Protein AF-A0AAW8D9P6-F1 (afdb_monomer_lite)

Secondary structure (DSSP, 8-state):
-PPP--SS--HHHHHHHTTT-----SEEEEEE-GGGS---PPPPTTEEEEEEE-SS-EEEEEEETTEEEEEEEEEE-SSEEEEPPPEESSSPPPPHHHHHHHHHHHHHHHHHTT-SEEEEEEEHHHHHHHHHTT-EEEEEEP-

Foldseek 3Di:
DDDQDDPDPAQVLQCVQVVNPSDFAQAFKKKDFLVQFLPQDDDDPQKDWDWDDDPFWIKIFIDGNNHTFWIKIWGDDDQEIEIEQIGGPPRDDDDLSNSSNRSNVNSVVCVVVRHRMYIYRDHRVCVVSRVVRVIDTSGGDDD

pLDDT: mean 88.99, std 10.19, range [45.56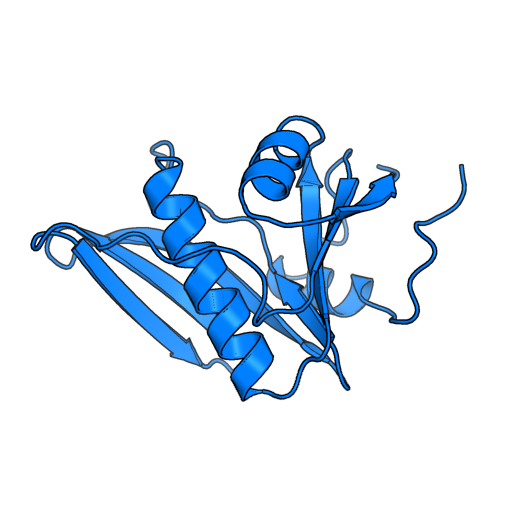, 97.5]

Structure (mmCIF, N/CA/C/O backbone):
data_AF-A0AAW8D9P6-F1
#
_entry.id   AF-A0AAW8D9P6-F1
#
loop_
_atom_site.group_PDB
_atom_site.id
_atom_site.type_symbol
_atom_site.label_atom_id
_atom_site.label_alt_id
_atom_site.label_comp_id
_atom_site.label_asym_id
_atom_site.label_entity_id
_atom_site.label_seq_id
_atom_site.pdbx_PDB_ins_code
_atom_site.Cartn_x
_atom_site.Cartn_y
_atom_site.Cartn_z
_atom_site.occupancy
_atom_site.B_iso_or_equiv
_atom_site.auth_seq_id
_atom_site.auth_comp_id
_atom_site.auth_asym_id
_atom_site.auth_atom_id
_atom_site.pdbx_PDB_model_num
ATOM 1 N N . MET A 1 1 ? -2.031 14.265 21.064 1.00 45.56 1 MET A N 1
ATOM 2 C CA . MET A 1 1 ? -2.181 14.161 19.600 1.00 45.56 1 MET A CA 1
ATOM 3 C C . MET A 1 1 ? -3.223 13.091 19.352 1.00 45.56 1 MET A C 1
ATOM 5 O O . MET A 1 1 ? -3.134 12.055 19.997 1.00 45.56 1 MET A O 1
ATOM 9 N N . SER A 1 2 ? -4.254 13.398 18.569 1.00 47.78 2 SER A N 1
ATOM 10 C CA . SER A 1 2 ? -5.372 12.483 18.308 1.00 47.78 2 SER A CA 1
ATOM 11 C C . SER A 1 2 ? -4.997 11.506 17.195 1.00 47.78 2 SER A C 1
ATOM 13 O O . SER A 1 2 ? -4.266 11.892 16.287 1.00 47.78 2 SER A O 1
ATOM 15 N N . ALA A 1 3 ? -5.479 10.265 17.281 1.00 57.47 3 ALA A N 1
ATOM 16 C CA . ALA A 1 3 ? -5.383 9.293 16.193 1.00 57.47 3 ALA A CA 1
ATOM 17 C C . ALA A 1 3 ? -6.044 9.849 14.912 1.00 57.47 3 ALA A C 1
ATOM 19 O O . ALA A 1 3 ? -6.963 10.668 15.034 1.00 57.47 3 ALA A O 1
ATOM 20 N N . PRO A 1 4 ? -5.607 9.429 13.709 1.00 64.06 4 PRO A N 1
ATOM 21 C CA . PRO A 1 4 ? -6.267 9.818 12.466 1.00 64.06 4 PRO A CA 1
ATOM 22 C C . PRO A 1 4 ? -7.750 9.430 12.531 1.00 64.06 4 PRO A C 1
ATOM 24 O O . PRO A 1 4 ? -8.082 8.288 12.860 1.00 64.06 4 PRO A O 1
ATOM 27 N N . GLU A 1 5 ? -8.645 10.383 12.252 1.00 67.38 5 GLU A N 1
ATOM 28 C CA . GLU A 1 5 ? -10.084 10.120 12.194 1.00 67.38 5 GLU A CA 1
ATOM 29 C C . GLU A 1 5 ? -10.362 9.241 10.971 1.00 67.38 5 GLU A C 1
ATOM 31 O O . GLU A 1 5 ? -10.437 9.708 9.838 1.00 67.38 5 GLU A O 1
ATOM 36 N N . THR A 1 6 ? -10.472 7.937 11.210 1.00 79.69 6 THR A N 1
ATOM 37 C CA . THR A 1 6 ? -10.816 6.939 10.197 1.00 79.69 6 THR A CA 1
ATOM 38 C C . THR A 1 6 ? -12.113 6.252 10.588 1.00 79.69 6 THR A C 1
ATOM 40 O O . THR A 1 6 ? -12.429 6.106 11.768 1.00 79.69 6 THR A O 1
ATOM 43 N N . THR A 1 7 ? -12.890 5.842 9.590 1.00 85.50 7 THR A N 1
ATOM 44 C CA . THR A 1 7 ? -14.141 5.102 9.806 1.00 85.50 7 THR A CA 1
ATOM 45 C C . THR A 1 7 ? -13.890 3.620 10.117 1.00 85.50 7 THR A C 1
ATOM 47 O O . THR A 1 7 ? -14.784 2.949 10.624 1.00 85.50 7 THR A O 1
ATOM 50 N N . HIS A 1 8 ? -12.675 3.120 9.858 1.00 91.25 8 HIS A N 1
ATOM 51 C CA . HIS A 1 8 ? -12.315 1.703 9.924 1.00 91.25 8 HIS A CA 1
ATOM 52 C C . HIS A 1 8 ? -11.242 1.425 10.980 1.00 91.25 8 HIS A C 1
ATOM 54 O O . HIS A 1 8 ? -10.301 2.201 11.144 1.00 91.25 8 HIS A O 1
ATOM 60 N N . ASP A 1 9 ? -11.341 0.272 11.643 1.00 90.44 9 ASP A N 1
ATOM 61 C CA . ASP A 1 9 ? -10.298 -0.234 12.539 1.00 90.44 9 ASP A CA 1
ATOM 62 C C . ASP A 1 9 ? -9.205 -0.954 11.729 1.00 90.44 9 ASP A C 1
ATOM 64 O O . ASP A 1 9 ? -9.251 -2.163 11.502 1.00 90.44 9 ASP A O 1
ATOM 68 N N . TRP A 1 10 ? -8.250 -0.181 11.208 1.00 91.75 10 TRP A N 1
ATOM 69 C CA . TRP A 1 10 ? -7.227 -0.660 10.271 1.00 91.75 10 TRP A CA 1
ATOM 70 C C . TRP A 1 10 ? -5.984 -1.261 10.948 1.00 91.75 10 TRP A C 1
ATOM 72 O O . TRP A 1 10 ? -5.246 -2.032 10.328 1.00 91.75 10 TRP A O 1
ATOM 82 N N . GLN A 1 11 ? -5.740 -0.941 12.220 1.00 90.75 11 GLN A N 1
ATOM 83 C CA . GLN A 1 11 ? -4.541 -1.372 12.948 1.00 90.75 11 GLN A CA 1
ATOM 84 C C . GLN A 1 11 ? -4.400 -2.904 13.053 1.00 90.75 11 GLN A C 1
ATOM 86 O O . GLN A 1 11 ? -3.287 -3.401 12.855 1.00 90.75 11 GLN A O 1
ATOM 91 N N . PRO A 1 12 ? -5.478 -3.690 13.267 1.00 91.25 12 PRO A N 1
ATOM 92 C CA . PRO A 1 12 ? -5.381 -5.147 13.271 1.00 91.25 12 PRO A CA 1
ATOM 93 C C . PRO A 1 12 ? -4.885 -5.724 11.942 1.00 91.25 12 PRO A C 1
ATOM 95 O O . PRO A 1 12 ? -4.134 -6.697 11.942 1.00 91.25 12 PRO A O 1
ATOM 98 N N . LEU A 1 13 ? -5.271 -5.130 10.806 1.00 93.19 13 LEU A N 1
ATOM 99 C CA . LEU A 1 13 ? -4.796 -5.574 9.492 1.00 93.19 13 LEU A CA 1
ATOM 100 C C . LEU A 1 13 ? -3.325 -5.211 9.282 1.00 93.19 13 LEU A C 1
ATOM 102 O O . LEU A 1 13 ? -2.555 -6.042 8.804 1.00 93.19 13 LEU A O 1
ATOM 106 N N . TRP A 1 14 ? -2.901 -4.022 9.719 1.00 91.44 14 TRP A N 1
ATOM 107 C CA . TRP A 1 14 ? -1.485 -3.646 9.708 1.00 91.44 14 TRP A CA 1
ATOM 108 C C . TRP A 1 14 ? -0.610 -4.639 10.487 1.00 91.44 14 TRP A C 1
ATOM 110 O O . TRP A 1 14 ? 0.426 -5.082 9.982 1.00 91.44 14 TRP A O 1
ATOM 120 N N . ALA A 1 15 ? -1.042 -5.030 11.689 1.00 89.06 15 ALA A N 1
ATOM 121 C CA . ALA A 1 15 ? -0.318 -5.995 12.509 1.00 89.06 15 ALA A CA 1
ATOM 122 C C . ALA A 1 15 ? -0.192 -7.359 11.805 1.00 89.06 15 ALA A C 1
ATOM 124 O O . ALA A 1 15 ? 0.880 -7.967 11.831 1.00 89.06 15 ALA A O 1
ATOM 125 N N . ARG A 1 16 ? -1.241 -7.824 11.106 1.00 87.88 16 ARG A N 1
ATOM 126 C CA . ARG A 1 16 ? -1.191 -9.069 10.309 1.00 87.88 16 ARG A CA 1
ATOM 127 C C . ARG A 1 16 ? -0.115 -9.009 9.226 1.00 87.88 16 ARG A C 1
ATOM 129 O O . ARG A 1 16 ? 0.687 -9.934 9.107 1.00 87.88 16 ARG A O 1
ATOM 136 N N . LEU A 1 17 ? -0.038 -7.900 8.488 1.00 88.88 17 LEU A N 1
ATOM 137 C CA . LEU A 1 17 ? 0.943 -7.723 7.409 1.00 88.88 17 LEU A CA 1
ATOM 138 C C . LEU A 1 17 ? 2.395 -7.752 7.890 1.00 88.88 17 LEU A C 1
ATOM 140 O O . LEU A 1 17 ? 3.289 -8.170 7.144 1.00 88.88 17 LEU A O 1
ATOM 144 N N . ASN A 1 18 ? 2.625 -7.330 9.132 1.00 83.12 18 ASN A N 1
ATOM 145 C CA . ASN A 1 18 ? 3.946 -7.218 9.738 1.00 83.12 18 ASN A CA 1
ATOM 146 C C . ASN A 1 18 ? 4.212 -8.314 10.785 1.00 83.12 18 ASN A C 1
ATOM 148 O O . ASN A 1 18 ? 4.997 -8.117 11.705 1.00 83.12 18 ASN A O 1
ATOM 152 N N . ALA A 1 19 ? 3.591 -9.491 10.632 1.00 75.94 19 ALA A N 1
ATOM 153 C CA . ALA A 1 19 ? 3.828 -10.665 11.482 1.00 75.94 19 ALA A CA 1
ATOM 154 C C . ALA A 1 19 ? 3.623 -10.404 12.992 1.00 75.94 19 ALA A C 1
ATOM 156 O O . ALA A 1 19 ? 4.340 -10.948 13.832 1.00 75.94 19 ALA A O 1
ATOM 157 N N . GLY A 1 20 ? 2.638 -9.572 13.333 1.00 61.25 20 GLY A N 1
ATOM 158 C CA . GLY A 1 20 ? 2.323 -9.178 14.706 1.00 61.25 20 GLY A CA 1
ATOM 159 C C . GLY A 1 20 ? 3.117 -7.975 15.218 1.00 61.25 20 GLY A C 1
ATOM 160 O O . GLY A 1 20 ? 2.972 -7.619 16.384 1.00 61.25 20 GLY A O 1
ATOM 161 N N . GLU A 1 21 ? 3.942 -7.335 14.384 1.00 61.62 21 GLU A N 1
ATOM 162 C CA . GLU A 1 21 ? 4.555 -6.051 14.721 1.00 61.62 21 GLU A CA 1
ATOM 163 C C . GLU A 1 21 ? 3.492 -4.944 14.666 1.00 61.62 21 GLU A C 1
ATOM 165 O O . GLU A 1 21 ? 3.039 -4.522 13.602 1.00 61.62 21 GLU A O 1
ATOM 170 N N . GLU A 1 22 ? 3.072 -4.494 15.848 1.00 60.25 22 GLU A N 1
ATOM 171 C CA . GLU A 1 22 ? 2.110 -3.398 16.017 1.00 60.25 22 GLU A CA 1
ATOM 172 C C . GLU A 1 22 ? 2.764 -2.018 15.883 1.00 60.25 22 GLU A C 1
ATOM 174 O O . GLU A 1 22 ? 2.064 -1.008 15.825 1.00 60.25 22 GLU A O 1
ATOM 179 N N . THR A 1 23 ? 4.101 -1.953 15.841 1.00 70.12 23 THR A N 1
ATOM 180 C CA . THR A 1 23 ? 4.814 -0.683 15.742 1.00 70.12 23 THR A CA 1
ATOM 181 C C . THR A 1 23 ? 4.508 -0.031 14.402 1.00 70.12 23 THR A C 1
ATOM 183 O O . THR A 1 23 ? 4.836 -0.537 13.326 1.00 70.12 23 THR A O 1
ATOM 186 N N . LEU A 1 24 ? 3.840 1.111 14.487 1.00 78.69 24 LEU A N 1
ATOM 187 C CA . LEU A 1 24 ? 3.553 1.954 13.346 1.00 78.69 24 LEU A CA 1
ATOM 188 C C . LEU A 1 24 ? 4.800 2.758 12.982 1.00 78.69 24 LEU A C 1
ATOM 190 O O . LEU A 1 24 ? 5.600 3.101 13.860 1.00 78.69 24 LEU A O 1
ATOM 194 N N . PRO A 1 25 ? 4.980 3.103 11.699 1.00 79.94 25 PRO A N 1
ATOM 195 C CA . PRO A 1 25 ? 5.958 4.116 11.359 1.00 79.94 25 PRO A CA 1
ATOM 196 C C . PRO A 1 25 ? 5.584 5.423 12.068 1.00 79.94 25 PRO A C 1
ATOM 198 O O . PRO A 1 25 ?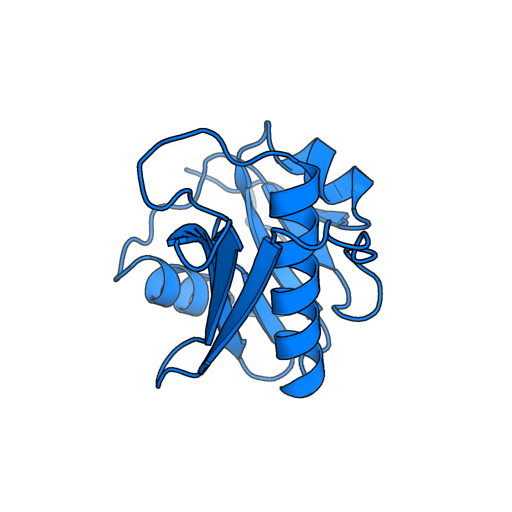 4.423 5.837 12.066 1.00 79.94 25 PRO A O 1
ATOM 201 N N . ALA A 1 26 ? 6.579 6.100 12.643 1.00 81.00 26 ALA A N 1
ATOM 202 C CA . ALA A 1 26 ? 6.429 7.497 13.031 1.00 81.00 26 ALA A CA 1
ATOM 203 C C . ALA A 1 26 ? 6.255 8.317 11.744 1.00 81.00 26 ALA A C 1
ATOM 205 O O . ALA A 1 26 ? 7.224 8.585 11.027 1.00 81.00 26 ALA A O 1
ATOM 206 N N . GLY A 1 27 ? 5.016 8.645 11.398 1.00 90.75 27 GLY A N 1
ATOM 207 C CA . GLY A 1 27 ? 4.717 9.182 10.080 1.00 90.75 27 GLY A CA 1
ATOM 208 C C . GLY A 1 27 ? 3.242 9.455 9.870 1.00 90.75 27 GLY A C 1
ATOM 209 O O . GLY A 1 27 ? 2.592 10.019 10.739 1.00 90.75 27 GLY A O 1
ATOM 210 N N . VAL A 1 28 ? 2.721 9.087 8.707 1.00 94.06 28 VAL A N 1
ATOM 211 C CA . VAL A 1 28 ? 1.402 9.513 8.241 1.00 94.06 28 VAL A CA 1
ATOM 212 C C . VAL A 1 28 ? 0.589 8.300 7.814 1.00 94.06 28 VAL A C 1
ATOM 214 O O . VAL A 1 28 ? 1.097 7.384 7.170 1.00 94.06 28 VAL A O 1
ATOM 217 N N . LEU A 1 29 ? -0.694 8.295 8.159 1.00 95.62 29 LEU A N 1
ATOM 218 C CA . LEU A 1 29 ? -1.652 7.384 7.561 1.00 95.62 29 LEU A CA 1
ATOM 219 C C . LEU A 1 29 ? -2.094 7.966 6.222 1.00 95.62 29 LEU A C 1
ATOM 221 O O . LEU A 1 29 ? -2.775 8.993 6.190 1.00 95.62 29 LEU A O 1
ATOM 225 N N . MET A 1 30 ? -1.722 7.317 5.127 1.00 96.62 30 MET A N 1
ATOM 226 C CA . MET A 1 30 ? -2.214 7.656 3.795 1.00 96.62 30 MET A CA 1
ATOM 227 C C . MET A 1 30 ? -3.507 6.898 3.512 1.00 96.62 30 MET A C 1
ATOM 229 O O . MET A 1 30 ? -3.708 5.788 4.006 1.00 96.62 30 MET A O 1
ATOM 233 N N . THR A 1 31 ? -4.384 7.486 2.706 1.00 97.06 31 THR A N 1
ATOM 234 C CA . THR A 1 31 ? -5.632 6.860 2.275 1.00 97.06 31 THR A CA 1
ATOM 235 C C . THR A 1 31 ? -6.002 7.234 0.849 1.00 97.06 31 THR A C 1
ATOM 237 O O . THR A 1 31 ? -5.635 8.316 0.383 1.00 97.06 31 THR A O 1
ATOM 240 N N . ALA A 1 32 ? -6.738 6.357 0.169 1.00 95.69 32 ALA A N 1
ATOM 241 C CA . ALA A 1 32 ? -7.342 6.663 -1.118 1.00 95.69 32 ALA A CA 1
ATOM 242 C C . ALA A 1 32 ? -8.467 5.691 -1.509 1.00 95.69 32 ALA A C 1
ATOM 244 O O . ALA A 1 32 ? -8.491 4.569 -1.003 1.00 95.69 32 ALA A O 1
ATOM 245 N N . PRO A 1 33 ? -9.348 6.062 -2.454 1.00 95.12 33 PRO A N 1
ATOM 246 C CA . PRO A 1 33 ? -10.153 5.096 -3.192 1.00 95.12 33 PRO A CA 1
ATOM 247 C C . PRO A 1 33 ? -9.233 4.238 -4.081 1.00 95.12 33 PRO A C 1
ATOM 249 O O . PRO A 1 33 ? -8.444 4.802 -4.844 1.00 95.12 33 PRO A O 1
ATOM 252 N N . PRO A 1 34 ? -9.305 2.897 -4.030 1.00 92.19 34 PRO A N 1
ATOM 253 C CA . PRO A 1 34 ? -8.333 2.043 -4.716 1.00 92.19 34 PRO A CA 1
ATOM 254 C C . PRO A 1 34 ? -8.328 2.210 -6.244 1.00 92.19 34 PRO A C 1
ATOM 256 O O . PRO A 1 34 ? -7.271 2.142 -6.863 1.00 92.19 34 PRO A O 1
ATOM 259 N N . GLY A 1 35 ? -9.479 2.514 -6.853 1.00 85.88 35 GLY A N 1
ATOM 260 C CA . GLY A 1 35 ? -9.585 2.778 -8.294 1.00 85.88 35 GLY A CA 1
ATOM 261 C C . GLY A 1 35 ? -9.079 4.155 -8.750 1.00 85.88 35 GLY A C 1
ATOM 262 O O . GLY A 1 35 ? -9.086 4.431 -9.949 1.00 85.88 35 GLY A O 1
ATOM 263 N N . GLU A 1 36 ? -8.671 5.031 -7.826 1.00 86.25 36 GLU A N 1
ATOM 264 C CA . GLU A 1 36 ? -8.268 6.417 -8.117 1.00 86.25 36 GLU A CA 1
ATOM 265 C C . GLU A 1 36 ? -6.772 6.689 -7.881 1.00 86.25 36 GLU A C 1
ATOM 267 O O . GLU A 1 36 ? -6.310 7.808 -8.106 1.00 86.25 36 GLU A O 1
ATOM 272 N N . VAL A 1 37 ? -5.995 5.684 -7.465 1.00 82.25 37 VAL A N 1
ATOM 273 C CA . VAL A 1 37 ? -4.563 5.835 -7.154 1.00 82.25 37 VAL A CA 1
ATOM 274 C C . VAL A 1 37 ? -3.647 5.030 -8.049 1.00 82.25 37 VAL A C 1
ATOM 276 O O . VAL A 1 37 ? -4.051 4.060 -8.681 1.00 82.25 37 VAL A O 1
ATOM 279 N N . ASN A 1 38 ? -2.371 5.430 -8.037 1.00 75.31 38 ASN A N 1
ATOM 280 C CA . ASN A 1 38 ? -1.255 4.654 -8.564 1.00 75.31 38 ASN A CA 1
ATOM 281 C C . ASN A 1 38 ? -1.466 4.267 -10.035 1.00 75.31 38 ASN A C 1
ATOM 283 O O . ASN A 1 38 ? -1.550 3.090 -10.370 1.00 75.31 38 ASN A O 1
ATOM 287 N N . SER A 1 39 ? -1.545 5.252 -10.937 1.00 71.19 39 SER A N 1
ATOM 288 C CA . SER A 1 39 ? -1.559 4.963 -12.379 1.00 71.19 39 SER A CA 1
ATOM 289 C C . SER A 1 39 ? -0.366 4.068 -12.731 1.00 71.19 39 SER A C 1
ATOM 291 O O . SER A 1 39 ? 0.775 4.529 -12.708 1.00 71.19 39 SER A O 1
ATOM 293 N N . ALA A 1 40 ? -0.621 2.783 -13.005 1.00 68.50 40 ALA A N 1
ATOM 294 C CA . ALA A 1 40 ? 0.443 1.812 -13.210 1.00 68.50 40 ALA A CA 1
ATOM 295 C C . ALA A 1 40 ? 1.255 2.209 -14.445 1.00 68.50 40 ALA A C 1
ATOM 297 O O . ALA A 1 40 ? 0.741 2.222 -15.569 1.00 68.50 40 ALA A O 1
ATOM 298 N N . LEU A 1 41 ? 2.527 2.544 -14.234 1.00 76.94 41 LEU A N 1
ATOM 299 C CA . LEU A 1 41 ? 3.442 2.794 -15.335 1.00 76.94 41 LEU A CA 1
ATOM 300 C C . LEU A 1 41 ? 3.691 1.480 -16.088 1.00 76.94 41 LEU A C 1
ATOM 302 O O . LEU A 1 41 ? 3.767 0.415 -15.467 1.00 76.94 41 LEU A O 1
ATOM 306 N N . PRO A 1 42 ? 3.813 1.523 -17.425 1.00 84.31 42 PRO A N 1
ATOM 307 C CA . PRO A 1 42 ? 4.201 0.347 -18.180 1.00 84.31 42 PRO A CA 1
ATOM 308 C C . PRO A 1 42 ? 5.594 -0.100 -17.731 1.00 84.31 42 PRO A C 1
ATOM 310 O O . PRO A 1 42 ? 6.541 0.684 -17.732 1.00 84.31 42 PRO A O 1
ATOM 313 N N . LEU A 1 43 ? 5.705 -1.372 -17.362 1.00 88.44 43 LEU A N 1
ATOM 314 C CA . LEU A 1 43 ? 6.982 -1.993 -17.044 1.00 88.44 43 LEU A CA 1
ATOM 315 C C . LEU A 1 43 ? 7.775 -2.285 -18.321 1.00 88.44 43 LEU A C 1
ATOM 317 O O . LEU A 1 43 ? 7.210 -2.640 -19.360 1.00 88.44 43 LEU A O 1
ATOM 321 N N . GLU A 1 44 ? 9.101 -2.178 -18.234 1.00 91.12 44 GLU A N 1
ATOM 322 C CA . GLU A 1 44 ? 9.976 -2.683 -19.291 1.00 91.12 44 GLU A CA 1
ATOM 323 C C . GLU A 1 44 ? 9.867 -4.211 -19.384 1.00 91.12 44 GLU A C 1
ATOM 325 O O . GLU A 1 44 ? 9.563 -4.889 -18.405 1.00 91.12 44 GLU A O 1
ATOM 330 N N . SER A 1 45 ? 10.165 -4.777 -20.555 1.00 92.06 45 SER A N 1
ATOM 331 C CA . SER A 1 45 ? 9.963 -6.208 -20.829 1.00 92.06 45 SER A CA 1
ATOM 332 C C . SER A 1 45 ? 10.792 -7.158 -19.959 1.00 92.06 45 SER A C 1
ATOM 334 O O . SER A 1 45 ? 10.542 -8.358 -19.967 1.00 92.06 45 SER A O 1
ATOM 336 N N . GLU A 1 46 ? 11.826 -6.654 -19.280 1.00 93.75 46 GLU A N 1
ATOM 337 C CA . GLU A 1 46 ? 12.617 -7.446 -18.334 1.00 93.75 46 GLU A CA 1
ATOM 338 C C . GLU A 1 46 ? 11.945 -7.612 -16.965 1.00 93.75 46 GLU A C 1
ATOM 340 O O . GLU A 1 46 ? 12.374 -8.465 -16.185 1.00 93.75 46 GLU A O 1
ATOM 345 N N . PHE A 1 47 ? 10.909 -6.821 -16.676 1.00 95.56 47 PHE A N 1
ATOM 346 C CA . PHE A 1 47 ? 10.170 -6.874 -15.424 1.00 95.56 47 PHE A CA 1
ATOM 347 C C . PHE A 1 47 ? 8.849 -7.624 -15.579 1.00 95.56 47 PHE A C 1
ATOM 349 O O . PHE A 1 47 ? 8.198 -7.584 -16.623 1.00 95.56 47 PHE A O 1
ATOM 356 N N . GLY A 1 48 ? 8.433 -8.275 -14.500 1.00 94.38 48 GLY A N 1
ATOM 357 C CA . GLY A 1 48 ? 7.136 -8.932 -14.394 1.00 94.38 48 GLY A CA 1
ATOM 358 C C . GLY A 1 48 ? 6.543 -8.744 -13.007 1.00 94.38 48 GLY A C 1
ATOM 359 O O . GLY A 1 48 ? 7.280 -8.552 -12.040 1.00 94.38 48 GLY A O 1
ATOM 360 N N . VAL A 1 49 ? 5.218 -8.815 -12.906 1.00 94.69 49 VAL A N 1
ATOM 361 C CA . VAL A 1 49 ? 4.498 -8.810 -11.628 1.00 94.69 49 VAL A CA 1
ATOM 362 C C . VAL A 1 49 ? 3.930 -10.200 -11.377 1.00 94.69 49 VAL A C 1
ATOM 364 O O . VAL A 1 49 ? 3.389 -10.825 -12.288 1.00 94.69 49 VAL A O 1
ATOM 367 N N . PHE A 1 50 ? 4.073 -10.672 -10.145 1.00 94.50 50 PHE A N 1
ATOM 368 C CA . PHE A 1 50 ? 3.461 -11.890 -9.646 1.00 94.50 50 PHE A CA 1
ATOM 369 C C . PHE A 1 50 ? 2.550 -11.557 -8.466 1.00 94.50 50 PHE A C 1
ATOM 371 O O . PHE A 1 50 ? 2.953 -10.851 -7.543 1.00 94.50 50 PHE A O 1
ATOM 378 N N . GLU A 1 51 ? 1.338 -12.091 -8.498 1.00 94.19 51 GLU A N 1
ATOM 379 C CA . GLU A 1 51 ? 0.319 -11.928 -7.466 1.00 94.19 51 GLU A CA 1
ATOM 380 C C . GLU A 1 51 ? 0.059 -13.290 -6.826 1.00 94.19 51 GLU A C 1
ATOM 382 O O . GLU A 1 51 ? -0.106 -14.301 -7.515 1.00 94.19 51 GLU A O 1
ATOM 387 N N . ALA A 1 52 ? 0.069 -13.326 -5.497 1.00 93.56 52 ALA A N 1
ATOM 388 C CA . ALA A 1 52 ? -0.164 -14.536 -4.729 1.00 93.56 52 ALA A CA 1
ATOM 389 C C . ALA A 1 52 ? -1.175 -14.268 -3.616 1.00 93.56 52 ALA A C 1
ATOM 391 O O . ALA A 1 52 ? -0.813 -13.597 -2.640 1.00 93.56 52 ALA A O 1
ATOM 392 N N . PRO A 1 53 ? -2.391 -14.832 -3.719 1.00 91.62 53 PRO A N 1
ATOM 393 C CA . PRO A 1 53 ? -3.339 -14.773 -2.627 1.00 91.62 53 PRO A CA 1
ATOM 394 C C . PRO A 1 53 ? -2.908 -15.713 -1.502 1.00 91.62 53 PRO A C 1
ATOM 396 O O . PRO A 1 53 ? -2.569 -16.879 -1.752 1.00 91.62 53 PRO A O 1
ATOM 399 N N . LEU A 1 54 ? -2.905 -15.221 -0.264 1.00 89.88 54 LEU A N 1
ATOM 400 C CA . LEU A 1 54 ? -2.669 -16.036 0.933 1.00 89.88 54 LEU A CA 1
ATOM 401 C C . LEU A 1 54 ? -3.878 -15.953 1.866 1.00 89.88 54 LEU A C 1
ATOM 403 O O . LEU A 1 54 ? -4.798 -15.175 1.658 1.00 89.88 54 LEU A O 1
ATOM 407 N N . GLU A 1 55 ? -3.890 -16.792 2.902 1.00 85.69 55 GLU A N 1
ATOM 408 C CA . GLU A 1 55 ? -5.052 -16.925 3.793 1.00 85.69 55 GLU A CA 1
ATOM 409 C C . GLU A 1 55 ? -5.451 -15.600 4.468 1.00 85.69 55 GLU A C 1
ATOM 411 O O . GLU A 1 55 ? -6.637 -15.302 4.570 1.00 85.69 55 GLU A O 1
ATOM 416 N N . ASP A 1 56 ? -4.469 -14.797 4.888 1.00 85.56 56 ASP A N 1
ATOM 417 C CA . ASP A 1 56 ? -4.700 -13.583 5.684 1.00 85.56 56 ASP A CA 1
ATOM 418 C C . ASP A 1 56 ? -4.414 -12.266 4.937 1.00 85.56 56 ASP A C 1
ATOM 420 O O . ASP A 1 56 ? -4.713 -11.186 5.457 1.00 85.56 56 ASP A O 1
ATOM 424 N N . TYR A 1 57 ? -3.753 -12.335 3.781 1.00 93.19 57 TYR A N 1
ATOM 425 C CA . TYR A 1 57 ? -3.296 -11.187 2.996 1.00 93.19 57 TYR A CA 1
ATOM 426 C C . TYR A 1 57 ? -2.805 -11.636 1.621 1.00 93.19 57 TYR A C 1
ATOM 428 O O . TYR A 1 57 ? -2.346 -12.764 1.466 1.00 93.19 57 TYR A O 1
ATOM 436 N N . ASP A 1 58 ? -2.749 -10.712 0.674 1.00 95.62 58 ASP A N 1
ATOM 437 C CA . ASP A 1 58 ? -2.178 -10.967 -0.642 1.00 95.62 58 ASP A CA 1
ATOM 438 C C . ASP A 1 58 ? -0.794 -10.348 -0.767 1.00 95.62 58 ASP A C 1
ATOM 440 O O . ASP A 1 58 ? -0.435 -9.378 -0.084 1.00 95.62 58 ASP A O 1
ATOM 444 N N . VAL A 1 59 ? 0.016 -10.942 -1.639 1.00 96.00 59 VAL A N 1
ATOM 445 C CA . VAL A 1 59 ? 1.364 -10.478 -1.957 1.00 96.00 59 VAL A CA 1
ATOM 446 C C . VAL A 1 59 ? 1.432 -10.107 -3.424 1.00 96.00 59 VAL A C 1
ATOM 448 O O . VAL A 1 59 ? 1.130 -10.924 -4.289 1.00 96.00 59 VAL A O 1
ATOM 451 N N . VAL A 1 60 ? 1.943 -8.910 -3.688 1.00 96.38 60 VAL A N 1
ATOM 452 C CA . VAL A 1 60 ? 2.396 -8.501 -5.017 1.00 96.38 60 VAL A CA 1
ATOM 453 C C . VAL A 1 60 ? 3.916 -8.484 -5.001 1.00 96.38 60 VAL A C 1
ATOM 455 O O . VAL A 1 60 ? 4.534 -7.812 -4.171 1.00 96.38 60 VAL A O 1
ATOM 458 N N . GLU A 1 61 ? 4.527 -9.208 -5.926 1.00 96.25 61 GLU A N 1
ATOM 459 C CA . GLU A 1 61 ? 5.967 -9.266 -6.132 1.00 96.25 61 GLU A CA 1
ATOM 460 C C . GLU A 1 61 ? 6.327 -8.713 -7.511 1.00 96.25 61 GLU A C 1
ATOM 462 O O . GLU A 1 61 ? 5.832 -9.173 -8.537 1.00 96.25 61 GLU A O 1
ATOM 467 N N . LEU A 1 62 ? 7.243 -7.749 -7.540 1.00 95.88 62 LEU A N 1
ATOM 468 C CA . LEU A 1 62 ? 7.917 -7.337 -8.760 1.00 95.88 62 LEU A CA 1
ATOM 469 C C . LEU A 1 62 ? 9.162 -8.197 -8.954 1.00 95.88 62 LEU A C 1
ATOM 471 O O . LEU A 1 62 ? 9.977 -8.343 -8.040 1.00 95.88 62 LEU A O 1
ATOM 475 N N . THR A 1 63 ? 9.342 -8.699 -10.167 1.00 95.38 63 THR A N 1
ATOM 476 C CA . THR A 1 63 ? 10.493 -9.498 -10.583 1.00 95.38 63 THR A CA 1
ATOM 477 C C . THR A 1 63 ? 11.254 -8.809 -11.709 1.00 95.38 63 THR A C 1
ATOM 479 O O . THR A 1 63 ? 10.680 -8.037 -12.476 1.00 95.38 63 THR A O 1
ATOM 482 N N . ARG A 1 64 ? 12.551 -9.102 -11.823 1.00 94.50 64 ARG A N 1
ATOM 483 C CA . ARG A 1 64 ? 13.401 -8.754 -12.967 1.00 94.50 64 ARG A CA 1
ATOM 484 C C . ARG A 1 64 ? 14.086 -10.022 -13.465 1.00 94.50 64 ARG A C 1
ATOM 486 O O . ARG A 1 64 ? 14.829 -10.640 -12.703 1.00 94.50 64 ARG A O 1
ATOM 493 N N . PHE A 1 65 ? 13.852 -10.418 -14.715 1.00 92.38 65 PHE A N 1
ATOM 494 C CA . PHE A 1 65 ? 14.311 -11.704 -15.267 1.00 92.38 65 PHE A CA 1
ATOM 495 C C . PHE A 1 65 ? 14.001 -12.897 -14.338 1.00 92.38 65 PHE A C 1
ATOM 497 O O . PHE A 1 65 ? 14.899 -13.664 -13.983 1.00 92.38 65 PHE A O 1
ATOM 504 N N . ASP A 1 66 ? 12.746 -12.999 -13.891 1.00 91.00 66 ASP A N 1
ATOM 505 C CA . ASP A 1 66 ? 12.238 -14.032 -12.970 1.00 91.00 66 ASP A CA 1
ATOM 506 C C . ASP A 1 66 ? 12.905 -14.062 -11.581 1.00 91.00 66 ASP A C 1
ATOM 508 O O . ASP A 1 66 ? 12.762 -15.027 -10.828 1.00 91.00 66 ASP A O 1
ATOM 512 N N . ARG A 1 67 ? 13.644 -13.009 -11.210 1.00 91.81 67 ARG A N 1
ATOM 513 C CA . ARG A 1 67 ? 14.202 -12.848 -9.863 1.00 91.81 67 ARG A CA 1
ATOM 514 C C . ARG A 1 67 ? 13.395 -11.821 -9.073 1.00 91.81 67 ARG A C 1
ATOM 516 O O . ARG A 1 67 ? 13.224 -10.713 -9.583 1.00 91.81 67 ARG A O 1
ATOM 523 N N . PRO A 1 68 ? 12.943 -12.141 -7.848 1.00 93.25 68 PRO A N 1
ATOM 524 C CA . PRO A 1 68 ? 12.261 -11.183 -6.986 1.00 93.25 68 PRO A CA 1
ATOM 525 C C . PRO A 1 68 ? 13.106 -9.928 -6.758 1.00 93.25 68 PRO A C 1
ATOM 527 O O . PRO A 1 68 ? 14.282 -10.023 -6.418 1.00 93.25 68 PRO A O 1
ATOM 530 N N . LEU A 1 69 ? 12.500 -8.758 -6.927 1.00 94.56 69 LEU A N 1
ATOM 531 C CA . LEU A 1 69 ? 13.136 -7.459 -6.713 1.00 94.56 69 LEU A CA 1
ATOM 532 C C . LEU A 1 69 ? 12.531 -6.756 -5.498 1.00 94.56 69 LEU A C 1
ATOM 534 O O . LEU A 1 69 ? 13.247 -6.330 -4.591 1.00 94.56 69 LEU A O 1
ATOM 538 N N . ALA A 1 70 ? 11.204 -6.657 -5.466 1.00 95.69 70 ALA A N 1
ATOM 539 C CA . ALA A 1 70 ? 10.468 -5.981 -4.409 1.00 95.69 70 ALA A CA 1
ATOM 540 C C . ALA A 1 70 ? 9.107 -6.636 -4.184 1.00 95.69 70 ALA A C 1
ATOM 542 O O . ALA A 1 70 ? 8.564 -7.284 -5.076 1.00 95.69 70 ALA A O 1
ATOM 543 N N . ARG A 1 71 ? 8.564 -6.476 -2.979 1.00 95.38 71 ARG A N 1
ATOM 544 C CA . ARG A 1 71 ? 7.287 -7.050 -2.557 1.00 95.38 71 ARG A CA 1
ATOM 545 C C . ARG A 1 71 ? 6.486 -6.036 -1.770 1.00 95.38 71 ARG A C 1
ATOM 547 O O . ARG A 1 71 ? 7.041 -5.350 -0.914 1.00 95.38 71 ARG A O 1
ATOM 554 N N . GLY A 1 72 ? 5.187 -6.013 -1.998 1.00 95.38 72 GLY A N 1
ATOM 555 C CA . GLY A 1 72 ? 4.227 -5.372 -1.114 1.00 95.38 72 GLY A CA 1
ATOM 556 C C . GLY A 1 72 ? 3.143 -6.362 -0.707 1.00 95.38 72 GLY A C 1
ATOM 557 O O . GLY A 1 72 ? 3.067 -7.475 -1.234 1.00 95.38 72 GLY A O 1
ATOM 558 N N . ARG A 1 73 ? 2.348 -5.979 0.288 1.00 96.88 73 ARG A N 1
ATOM 559 C CA . ARG A 1 73 ? 1.281 -6.822 0.828 1.00 96.88 73 ARG A CA 1
ATOM 560 C C . ARG A 1 73 ? 0.022 -6.011 1.052 1.00 96.88 73 ARG A C 1
ATOM 562 O O . ARG A 1 73 ? 0.128 -4.833 1.396 1.00 96.88 73 ARG A O 1
ATOM 569 N N . VAL A 1 74 ? -1.130 -6.653 0.926 1.00 97.31 74 VAL A N 1
ATOM 570 C CA . VAL A 1 74 ? -2.434 -6.051 1.210 1.00 97.31 74 VAL A CA 1
ATOM 571 C C . VAL A 1 74 ? -3.278 -7.004 2.045 1.00 97.31 74 VAL A C 1
ATOM 573 O O . VAL A 1 74 ? -3.324 -8.194 1.769 1.00 97.31 74 VAL A O 1
ATOM 576 N N . ALA A 1 75 ? -3.899 -6.493 3.103 1.00 97.06 75 ALA A N 1
ATOM 577 C CA . ALA A 1 75 ? -4.838 -7.238 3.934 1.00 97.06 75 ALA A CA 1
ATOM 578 C C . ALA A 1 75 ? -6.217 -6.588 3.854 1.00 97.06 75 ALA A C 1
ATOM 580 O O . ALA A 1 75 ? -6.323 -5.360 3.821 1.00 97.06 75 ALA A O 1
ATOM 581 N N . PHE A 1 76 ? -7.260 -7.411 3.878 1.00 95.94 76 PHE A N 1
ATOM 582 C CA . PHE A 1 76 ? -8.628 -6.984 3.599 1.00 95.94 76 PHE A CA 1
ATOM 583 C C . PHE A 1 76 ? -9.494 -6.963 4.861 1.00 95.94 76 PHE A C 1
ATOM 585 O O . PHE A 1 76 ? -9.362 -7.801 5.760 1.00 95.94 76 PHE A O 1
ATOM 592 N N . GLY A 1 77 ? -10.374 -5.971 4.926 1.00 94.75 77 GLY A N 1
ATOM 593 C CA . GLY A 1 77 ? -11.438 -5.825 5.909 1.00 94.75 77 GLY A CA 1
ATOM 594 C C . GLY A 1 77 ? -12.781 -5.611 5.214 1.00 94.75 77 GLY A C 1
ATOM 595 O O . GLY A 1 77 ? -12.884 -5.680 3.994 1.00 94.75 77 GLY A O 1
ATOM 596 N N . ASP A 1 78 ? -13.828 -5.346 5.992 1.00 94.25 78 ASP A N 1
ATOM 597 C CA . ASP A 1 78 ? -15.164 -5.093 5.442 1.00 94.25 78 ASP A CA 1
ATOM 598 C C . ASP A 1 78 ? -15.239 -3.676 4.847 1.00 94.25 78 ASP A C 1
ATOM 600 O O . ASP A 1 78 ? -15.284 -2.695 5.590 1.00 94.25 78 ASP A O 1
ATOM 604 N N . GLY A 1 79 ? -15.178 -3.570 3.515 1.00 94.69 79 GLY A N 1
ATOM 605 C CA . GLY A 1 79 ? -15.224 -2.298 2.778 1.00 94.69 79 GLY A CA 1
ATOM 606 C C . GLY A 1 79 ? -13.915 -1.496 2.766 1.00 94.69 79 GLY A C 1
ATOM 607 O O . GLY A 1 79 ? -13.885 -0.373 2.262 1.00 94.69 79 GLY A O 1
ATOM 608 N N . PHE A 1 80 ? -12.813 -2.047 3.282 1.00 97.38 80 PHE A N 1
ATOM 609 C CA . PHE A 1 80 ? -11.504 -1.389 3.261 1.00 97.38 80 PHE A CA 1
ATOM 610 C C . PHE A 1 80 ? -10.350 -2.387 3.154 1.00 97.38 80 PHE A C 1
ATOM 612 O O . PHE A 1 80 ? -10.503 -3.570 3.451 1.00 97.38 80 PHE A O 1
ATOM 619 N N . ALA A 1 81 ? -9.163 -1.898 2.802 1.00 97.50 81 ALA A N 1
ATOM 620 C CA . ALA A 1 81 ? -7.935 -2.683 2.861 1.00 97.50 81 ALA A CA 1
ATOM 621 C C . ALA A 1 81 ? -6.763 -1.876 3.433 1.00 97.50 81 ALA A C 1
ATOM 623 O O . ALA A 1 81 ? -6.773 -0.643 3.461 1.00 97.50 81 ALA A O 1
ATOM 624 N N . VAL A 1 82 ? -5.739 -2.581 3.905 1.00 97.25 82 VAL A N 1
ATOM 625 C CA . VAL A 1 82 ? -4.490 -1.996 4.401 1.00 97.25 82 VAL A CA 1
ATOM 626 C C . VAL A 1 82 ? -3.341 -2.492 3.551 1.00 97.25 82 VAL A C 1
ATOM 628 O O . VAL A 1 82 ? -3.196 -3.692 3.348 1.00 97.25 82 VAL A O 1
ATOM 631 N N . VAL A 1 83 ? -2.512 -1.565 3.090 1.00 96.19 83 VAL A N 1
ATOM 632 C CA . VAL A 1 83 ? -1.295 -1.826 2.332 1.00 96.19 83 VAL A CA 1
ATOM 633 C C . VAL A 1 83 ? -0.090 -1.711 3.261 1.00 96.19 83 VAL A C 1
ATOM 635 O O . VAL A 1 83 ? 0.079 -0.733 3.991 1.00 96.19 83 VAL A O 1
ATOM 638 N N . GLY A 1 84 ? 0.743 -2.747 3.245 1.00 93.12 84 GLY A N 1
ATOM 639 C CA . GLY A 1 84 ? 2.032 -2.778 3.924 1.00 93.12 84 GLY A CA 1
ATOM 640 C C . GLY A 1 84 ? 3.113 -2.045 3.123 1.00 93.12 84 GLY A C 1
ATOM 641 O O . GLY A 1 84 ? 2.934 -1.778 1.934 1.00 93.12 84 GLY A O 1
ATOM 642 N N . PRO A 1 85 ? 4.275 -1.758 3.732 1.00 90.44 85 PRO A N 1
ATOM 643 C CA . PRO A 1 85 ? 5.359 -1.086 3.032 1.00 90.44 85 PRO A CA 1
ATOM 644 C C . PRO A 1 85 ? 5.889 -1.967 1.898 1.00 90.44 85 PRO A C 1
ATOM 646 O O . PRO A 1 85 ? 6.062 -3.179 2.070 1.00 90.44 85 PRO A O 1
ATOM 649 N N . VAL A 1 86 ? 6.220 -1.348 0.765 1.00 92.75 86 VAL A N 1
ATOM 650 C CA . VAL A 1 86 ? 6.954 -2.027 -0.303 1.00 92.75 86 VAL A CA 1
ATOM 651 C C . VAL A 1 86 ? 8.399 -2.218 0.150 1.00 92.75 86 VAL A C 1
ATOM 653 O O . VAL A 1 86 ? 9.093 -1.265 0.502 1.00 92.75 86 VAL A O 1
ATOM 656 N N . ARG A 1 87 ? 8.860 -3.468 0.171 1.00 91.75 87 ARG A N 1
ATOM 657 C CA . ARG A 1 87 ? 10.198 -3.848 0.636 1.00 91.75 87 ARG A CA 1
ATOM 658 C C . ARG A 1 87 ? 10.969 -4.529 -0.479 1.00 91.75 87 ARG A C 1
ATOM 660 O O . ARG A 1 87 ? 10.420 -5.354 -1.204 1.00 91.75 87 ARG A O 1
ATOM 667 N N . ALA A 1 88 ? 12.257 -4.231 -0.583 1.00 93.06 88 ALA A N 1
ATOM 668 C CA . ALA A 1 88 ? 13.147 -5.002 -1.438 1.00 93.06 88 ALA A CA 1
ATOM 669 C C . ALA A 1 88 ? 13.381 -6.405 -0.878 1.00 93.06 88 ALA A C 1
ATOM 671 O O . ALA A 1 88 ? 13.386 -6.601 0.339 1.00 93.06 88 ALA A O 1
ATOM 672 N N . VAL A 1 89 ? 13.594 -7.374 -1.767 1.00 89.25 89 VAL A N 1
ATOM 673 C CA . VAL A 1 89 ? 13.794 -8.776 -1.366 1.00 89.25 89 VAL A CA 1
ATOM 674 C C . VAL A 1 89 ? 15.234 -9.044 -0.919 1.00 89.25 89 VAL A C 1
ATOM 676 O O . VAL A 1 89 ? 15.426 -9.735 0.077 1.00 89.25 89 VAL A O 1
ATOM 679 N N . ASP A 1 90 ? 16.221 -8.418 -1.567 1.00 85.00 90 ASP A N 1
ATOM 680 C CA . ASP A 1 90 ? 17.655 -8.628 -1.294 1.00 85.00 90 ASP A CA 1
ATOM 681 C C . ASP A 1 90 ? 18.360 -7.393 -0.689 1.00 85.00 90 ASP A C 1
ATOM 683 O O . ASP A 1 90 ? 19.586 -7.315 -0.644 1.00 85.00 90 ASP A O 1
ATOM 687 N N . GLY A 1 91 ? 17.590 -6.422 -0.182 1.00 73.69 91 GLY A N 1
ATOM 688 C CA . GLY A 1 91 ? 18.115 -5.251 0.537 1.00 73.69 91 GLY A CA 1
ATOM 689 C C . GLY A 1 91 ? 18.569 -4.071 -0.333 1.00 73.69 91 GLY A C 1
ATOM 690 O O . GLY A 1 91 ? 18.993 -3.054 0.214 1.00 73.69 91 GLY A O 1
ATOM 691 N N . ASP A 1 92 ? 18.447 -4.171 -1.657 1.00 74.00 92 ASP A N 1
ATOM 692 C CA . ASP A 1 92 ? 18.641 -3.039 -2.572 1.00 74.00 92 ASP A CA 1
ATOM 693 C C . ASP A 1 92 ? 17.512 -2.003 -2.435 1.00 74.00 92 ASP A C 1
ATOM 695 O O . ASP A 1 92 ? 16.413 -2.313 -1.990 1.00 74.00 92 ASP A O 1
ATOM 699 N N . SER A 1 93 ? 17.733 -0.743 -2.817 1.00 80.75 93 SER A N 1
ATOM 700 C CA . SER A 1 93 ? 16.645 0.245 -2.796 1.00 80.75 93 SER A CA 1
ATOM 701 C C . SER A 1 93 ? 15.641 -0.020 -3.920 1.00 80.75 93 SER A C 1
ATOM 703 O O . SER A 1 93 ? 16.036 -0.212 -5.071 1.00 80.75 93 SER A O 1
ATOM 705 N N . VAL A 1 94 ? 14.347 0.057 -3.616 1.00 88.25 94 VAL A N 1
ATOM 706 C CA . VAL A 1 94 ? 13.279 -0.027 -4.621 1.00 88.25 94 VAL A CA 1
ATOM 707 C C . VAL A 1 94 ? 13.186 1.308 -5.363 1.00 88.25 94 VAL A C 1
ATOM 709 O O . VAL A 1 94 ? 13.101 2.364 -4.737 1.00 88.25 94 VAL A O 1
ATOM 712 N N . ALA A 1 95 ? 13.234 1.277 -6.696 1.00 91.44 95 ALA A N 1
ATOM 713 C CA . ALA A 1 95 ? 13.022 2.478 -7.503 1.00 91.44 95 ALA A CA 1
ATOM 714 C C . ALA A 1 95 ? 11.574 2.978 -7.358 1.00 91.44 95 ALA A C 1
ATOM 716 O O . ALA A 1 95 ? 10.658 2.175 -7.193 1.00 91.44 95 ALA A O 1
ATOM 717 N N . LEU A 1 96 ? 11.357 4.291 -7.467 1.00 89.44 96 LEU A N 1
ATOM 718 C CA . LEU A 1 96 ? 10.033 4.887 -7.239 1.00 89.44 96 LEU A CA 1
ATOM 719 C C . LEU A 1 96 ? 8.969 4.363 -8.210 1.00 89.44 96 LEU A C 1
ATOM 721 O O . LEU A 1 96 ? 7.861 4.050 -7.789 1.00 89.44 96 LEU A O 1
ATOM 725 N N . ASP A 1 97 ? 9.321 4.181 -9.482 1.00 90.62 97 ASP A N 1
ATOM 726 C CA . ASP A 1 97 ? 8.389 3.649 -10.483 1.00 90.62 97 ASP A CA 1
ATOM 727 C C . ASP A 1 97 ? 8.013 2.187 -10.189 1.00 90.62 97 ASP A C 1
ATOM 729 O O . ASP A 1 97 ? 6.882 1.767 -10.416 1.00 90.62 97 ASP A O 1
ATOM 733 N N . HIS A 1 98 ? 8.938 1.413 -9.613 1.00 93.38 98 HIS A N 1
ATOM 734 C CA . HIS A 1 98 ? 8.687 0.036 -9.185 1.00 93.38 98 HIS A CA 1
ATOM 735 C C . HIS A 1 98 ? 7.781 -0.024 -7.950 1.00 93.38 98 HIS A C 1
ATOM 737 O O . HIS A 1 98 ? 6.881 -0.861 -7.892 1.00 93.38 98 HIS A O 1
ATOM 743 N N . GLU A 1 99 ? 7.996 0.871 -6.979 1.00 93.00 99 GLU A N 1
ATOM 744 C CA . GLU A 1 99 ? 7.100 1.045 -5.830 1.00 93.00 99 GLU A CA 1
ATOM 745 C C . GLU A 1 99 ? 5.687 1.406 -6.310 1.00 93.00 99 GLU A C 1
ATOM 747 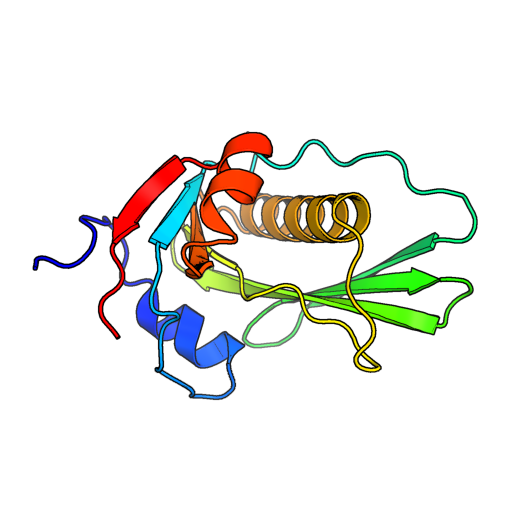O O . GLU A 1 99 ? 4.725 0.749 -5.916 1.00 93.00 99 GLU A O 1
ATOM 752 N N . ALA A 1 100 ? 5.563 2.367 -7.229 1.00 92.69 100 ALA A N 1
ATOM 753 C CA . ALA A 1 100 ? 4.282 2.788 -7.789 1.00 92.69 100 ALA A CA 1
ATOM 754 C C . ALA A 1 100 ? 3.533 1.642 -8.489 1.00 92.69 100 ALA A C 1
ATOM 756 O O . ALA A 1 100 ? 2.327 1.498 -8.299 1.00 92.69 100 ALA A O 1
ATOM 757 N N . VAL A 1 101 ? 4.231 0.797 -9.258 1.00 94.19 101 VAL A N 1
ATOM 758 C CA . VAL A 1 101 ? 3.619 -0.374 -9.908 1.00 94.19 101 VAL A CA 1
ATOM 759 C C . VAL A 1 101 ? 3.106 -1.384 -8.882 1.00 94.19 101 VAL A C 1
ATOM 761 O O . VAL A 1 101 ? 1.993 -1.882 -9.031 1.00 94.19 101 VAL A O 1
ATOM 764 N N . ILE A 1 102 ? 3.873 -1.671 -7.827 1.00 95.31 102 ILE A N 1
ATOM 765 C CA . ILE A 1 102 ? 3.424 -2.582 -6.764 1.00 95.31 102 ILE A CA 1
ATOM 766 C C . ILE A 1 102 ? 2.202 -2.000 -6.044 1.00 95.31 102 ILE A C 1
ATOM 768 O O . ILE A 1 102 ? 1.217 -2.707 -5.851 1.00 95.31 102 ILE A O 1
ATOM 772 N N . LEU A 1 103 ? 2.227 -0.712 -5.692 1.00 95.50 103 LEU A N 1
ATOM 773 C CA . LEU A 1 103 ? 1.097 -0.038 -5.045 1.00 95.50 103 LEU A CA 1
ATOM 774 C C . LEU A 1 103 ? -0.157 -0.024 -5.929 1.00 95.50 103 LEU A C 1
ATOM 776 O O . LEU A 1 103 ? -1.262 -0.174 -5.413 1.00 95.50 103 LEU A O 1
ATOM 780 N N . ALA A 1 104 ? 0.002 0.117 -7.247 1.00 94.31 104 ALA A N 1
ATOM 781 C CA . ALA A 1 104 ? -1.101 0.024 -8.200 1.00 94.31 104 ALA A CA 1
ATOM 782 C C . ALA A 1 104 ? -1.780 -1.340 -8.164 1.00 94.31 104 ALA A C 1
ATOM 784 O O . ALA A 1 104 ? -3.000 -1.420 -8.097 1.00 94.31 104 ALA A O 1
ATOM 785 N N . ARG A 1 105 ? -0.983 -2.407 -8.150 1.00 95.06 105 ARG A N 1
ATOM 786 C CA . ARG A 1 105 ? -1.482 -3.785 -8.133 1.00 95.06 105 ARG A CA 1
ATOM 787 C C . ARG A 1 105 ? -2.152 -4.119 -6.807 1.00 95.06 105 ARG A C 1
ATOM 789 O O . ARG A 1 105 ? -3.236 -4.672 -6.799 1.00 95.06 105 ARG A O 1
ATOM 796 N N . LEU A 1 106 ? -1.579 -3.684 -5.686 1.00 96.69 106 LEU A N 1
ATOM 797 C CA . LEU A 1 106 ? -2.209 -3.858 -4.371 1.00 96.69 106 LEU A CA 1
ATOM 798 C C . LEU A 1 106 ? -3.538 -3.099 -4.252 1.00 96.69 106 LEU A C 1
ATOM 800 O O . LEU A 1 106 ? -4.469 -3.590 -3.619 1.00 96.69 106 LEU A O 1
ATOM 804 N N . ALA A 1 107 ? -3.631 -1.904 -4.843 1.00 95.56 107 ALA A N 1
ATOM 805 C CA . ALA A 1 107 ? -4.884 -1.158 -4.904 1.00 95.56 107 ALA A CA 1
ATOM 806 C C . ALA A 1 107 ? -5.907 -1.840 -5.831 1.00 95.56 107 ALA A C 1
ATOM 808 O O . ALA A 1 107 ? -7.085 -1.882 -5.493 1.00 95.56 107 ALA A O 1
ATOM 809 N N . GLU A 1 108 ? -5.468 -2.414 -6.954 1.00 94.31 108 GLU A N 1
ATOM 810 C CA . GLU A 1 108 ? -6.311 -3.219 -7.848 1.00 94.31 108 GLU A CA 1
ATOM 811 C C . GLU A 1 108 ? -6.898 -4.435 -7.114 1.00 94.31 108 GLU A C 1
ATOM 813 O O . GLU A 1 108 ? -8.116 -4.600 -7.124 1.00 94.31 108 GLU A O 1
ATOM 818 N N . GLU A 1 109 ? -6.082 -5.197 -6.377 1.00 94.88 109 GLU A N 1
ATOM 819 C CA . GLU A 1 109 ? -6.562 -6.319 -5.554 1.00 94.88 109 GLU A CA 1
ATOM 820 C C . GLU A 1 109 ? -7.574 -5.852 -4.498 1.00 94.88 109 GLU A C 1
ATOM 822 O O . GLU A 1 109 ? -8.649 -6.430 -4.357 1.00 94.88 109 GLU A O 1
ATOM 827 N N . ALA A 1 110 ? -7.293 -4.743 -3.803 1.00 96.12 110 ALA A N 1
ATOM 828 C CA . ALA A 1 110 ? -8.239 -4.157 -2.853 1.00 96.1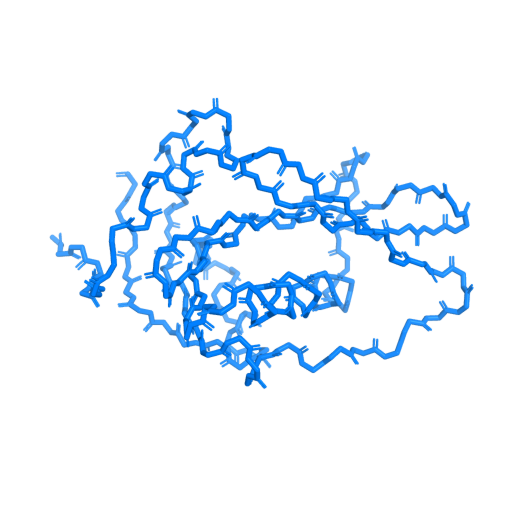2 110 ALA A CA 1
ATOM 829 C C . ALA A 1 110 ? -9.579 -3.789 -3.508 1.00 96.12 110 ALA A C 1
ATOM 831 O O . ALA A 1 110 ? -10.633 -4.035 -2.926 1.00 96.12 110 ALA A O 1
ATOM 832 N N . PHE A 1 111 ? -9.554 -3.223 -4.715 1.00 94.88 111 PHE A N 1
ATOM 833 C CA . PHE A 1 111 ? -10.769 -2.906 -5.460 1.00 94.88 111 PHE A CA 1
ATOM 834 C C . PHE A 1 111 ? -11.548 -4.169 -5.856 1.00 94.88 111 PHE A C 1
ATOM 836 O O . PHE A 1 111 ? -12.771 -4.200 -5.721 1.00 94.88 111 PHE A O 1
ATOM 843 N N . VAL A 1 112 ? -10.854 -5.212 -6.324 1.00 93.44 112 VAL A N 1
ATOM 844 C CA . VAL A 1 112 ? -11.455 -6.503 -6.701 1.00 93.44 112 VAL A CA 1
ATOM 845 C C . VAL A 1 112 ? -12.120 -7.180 -5.499 1.00 93.44 112 VAL A C 1
ATOM 847 O O . VAL A 1 112 ? -13.234 -7.688 -5.633 1.00 93.44 112 VAL A O 1
ATOM 850 N N . GLU A 1 113 ? -11.498 -7.101 -4.323 1.00 94.12 113 GLU A N 1
ATOM 851 C CA . GLU A 1 113 ? -12.036 -7.601 -3.049 1.00 94.12 113 GLU A CA 1
ATOM 852 C C . GLU A 1 113 ? -13.132 -6.697 -2.441 1.00 94.12 113 GLU A C 1
ATOM 854 O O . GLU A 1 113 ? -13.680 -6.988 -1.377 1.00 94.12 113 GLU A O 1
ATOM 859 N N . GLY A 1 114 ? -13.511 -5.614 -3.128 1.00 94.50 114 GLY A N 1
ATOM 860 C CA . GLY A 1 114 ? -14.641 -4.764 -2.749 1.00 94.50 114 GLY A CA 1
ATOM 861 C C . GLY A 1 114 ? -14.320 -3.700 -1.699 1.00 94.50 114 GLY A C 1
ATOM 862 O O . GLY A 1 114 ? -15.234 -3.206 -1.040 1.00 94.50 114 GLY A O 1
ATOM 863 N N . ALA A 1 115 ? -13.050 -3.330 -1.529 1.00 96.56 115 ALA A N 1
ATOM 864 C CA . ALA A 1 115 ? -12.684 -2.193 -0.698 1.00 96.56 115 ALA A CA 1
ATOM 865 C C . ALA A 1 115 ? -13.097 -0.871 -1.365 1.00 96.56 115 ALA A C 1
ATOM 867 O O . ALA A 1 115 ? -12.726 -0.586 -2.504 1.00 96.56 115 ALA A O 1
ATOM 8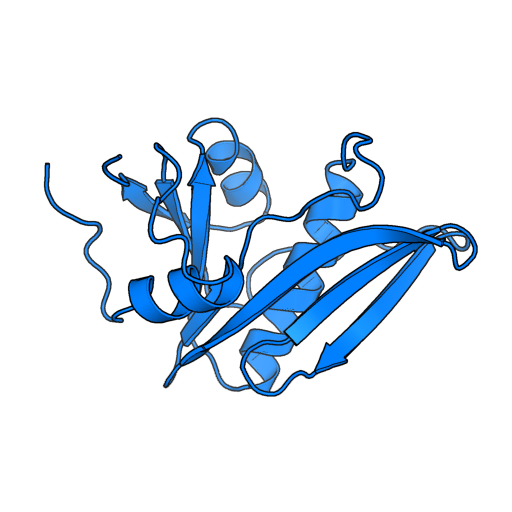68 N N . ASP A 1 116 ? -13.785 -0.013 -0.614 1.00 95.75 116 ASP A N 1
ATOM 869 C CA . ASP A 1 116 ? -14.069 1.366 -1.021 1.00 95.75 116 ASP A CA 1
ATOM 870 C C . ASP A 1 116 ? -12.877 2.293 -0.732 1.00 95.75 116 ASP A C 1
ATOM 872 O O . ASP A 1 116 ? -12.742 3.369 -1.320 1.00 95.75 116 ASP A O 1
ATOM 876 N N . VAL A 1 117 ? -11.999 1.884 0.190 1.00 96.69 117 VAL A N 1
ATOM 877 C CA . VAL A 1 117 ? -10.848 2.667 0.639 1.00 96.69 117 VAL A CA 1
ATOM 878 C C . VAL A 1 117 ? -9.650 1.783 0.978 1.00 96.69 117 VAL A C 1
ATOM 880 O O . VAL A 1 117 ? -9.777 0.733 1.606 1.00 96.69 117 VAL A O 1
ATOM 883 N N . VAL A 1 118 ? -8.460 2.243 0.608 1.00 97.31 118 VAL A N 1
ATOM 884 C CA . VAL A 1 118 ? -7.181 1.680 1.046 1.00 97.31 118 VAL A CA 1
ATOM 885 C C . VAL A 1 118 ? -6.508 2.604 2.052 1.00 97.31 118 VAL A C 1
ATOM 887 O O . VAL A 1 118 ? -6.596 3.831 1.949 1.00 97.31 118 VAL A O 1
ATOM 890 N N . TYR A 1 119 ? -5.811 2.012 3.018 1.00 97.19 119 TYR A N 1
ATOM 891 C CA . TYR A 1 119 ? -4.958 2.706 3.978 1.00 97.19 119 TYR A CA 1
ATOM 892 C C . TYR A 1 119 ? -3.512 2.240 3.852 1.00 97.19 119 TYR A C 1
ATOM 894 O O . TYR A 1 119 ? -3.257 1.049 3.707 1.00 97.19 119 TYR A O 1
ATOM 902 N N . ALA A 1 120 ? -2.560 3.160 3.969 1.00 95.88 120 ALA A N 1
ATOM 903 C CA . ALA A 1 120 ? -1.137 2.845 3.990 1.00 95.88 120 ALA A CA 1
ATOM 904 C C . ALA A 1 120 ? -0.438 3.657 5.089 1.00 95.88 120 ALA A C 1
ATOM 906 O O . ALA A 1 120 ? -0.246 4.867 4.941 1.00 95.88 120 ALA A O 1
ATOM 907 N N . PRO A 1 121 ? -0.071 3.025 6.214 1.00 94.75 121 PRO A N 1
ATOM 908 C CA . PRO A 1 121 ? 0.825 3.623 7.194 1.00 94.75 121 PRO A CA 1
ATOM 909 C C . PRO A 1 121 ? 2.226 3.780 6.594 1.00 94.75 121 PRO A C 1
ATOM 911 O O . PRO A 1 121 ? 2.860 2.791 6.220 1.00 94.75 121 PRO A O 1
ATOM 914 N N . VAL A 1 122 ? 2.724 5.012 6.508 1.00 93.31 122 VAL A N 1
ATOM 915 C CA . VAL A 1 122 ? 4.037 5.316 5.920 1.00 93.31 122 VAL A CA 1
ATOM 916 C C . VAL A 1 122 ? 4.842 6.246 6.817 1.00 93.31 122 VAL A C 1
ATOM 918 O O . VAL A 1 122 ? 4.286 6.961 7.649 1.00 93.31 122 VAL A O 1
ATOM 921 N N . ASP A 1 123 ? 6.164 6.261 6.655 1.00 91.44 123 ASP A N 1
ATOM 922 C CA . ASP A 1 123 ? 6.996 7.274 7.303 1.00 91.44 123 ASP A CA 1
ATOM 923 C C . ASP A 1 123 ? 6.754 8.677 6.708 1.00 91.44 123 ASP A C 1
ATOM 925 O O . ASP A 1 123 ? 6.255 8.839 5.591 1.00 91.44 123 ASP A O 1
ATOM 929 N N . ALA A 1 124 ? 7.124 9.719 7.456 1.00 88.31 124 ALA A N 1
ATOM 930 C CA . ALA A 1 124 ? 6.914 11.101 7.024 1.00 88.31 124 ALA A CA 1
ATOM 931 C C . ALA A 1 124 ? 7.629 11.453 5.702 1.00 88.31 124 ALA A C 1
ATOM 933 O O . ALA A 1 124 ? 7.145 12.302 4.958 1.00 88.31 124 ALA A O 1
ATOM 934 N N . ALA A 1 125 ? 8.756 10.804 5.387 1.00 86.56 125 ALA A N 1
ATOM 935 C CA . ALA A 1 125 ? 9.506 11.050 4.155 1.00 86.56 125 ALA A CA 1
ATOM 936 C C . ALA A 1 125 ? 8.868 10.370 2.928 1.00 86.56 125 ALA A C 1
ATOM 938 O O . ALA A 1 125 ? 9.132 10.762 1.790 1.00 86.56 125 ALA A O 1
ATOM 939 N N . ALA A 1 126 ? 8.048 9.342 3.141 1.00 89.75 126 ALA A N 1
ATOM 940 C CA . ALA A 1 126 ? 7.298 8.633 2.116 1.00 89.75 126 ALA A CA 1
ATOM 941 C C . ALA A 1 126 ? 5.954 9.293 1.783 1.00 89.75 126 ALA A C 1
ATOM 943 O O . ALA A 1 126 ? 5.497 9.162 0.648 1.00 89.75 126 ALA A O 1
ATOM 944 N N . ALA A 1 127 ? 5.361 10.045 2.715 1.00 93.00 127 ALA A N 1
ATOM 945 C CA . ALA A 1 127 ? 4.055 10.682 2.531 1.00 93.00 127 ALA A CA 1
ATOM 946 C C . ALA A 1 127 ? 3.970 11.539 1.250 1.00 93.00 127 ALA A C 1
ATOM 948 O O . ALA A 1 127 ? 3.035 11.368 0.472 1.00 93.00 127 ALA A O 1
ATOM 949 N N . ASP A 1 128 ? 4.976 12.379 0.974 1.00 91.81 128 ASP A N 1
ATOM 950 C CA . ASP A 1 128 ? 4.995 13.238 -0.225 1.00 91.81 128 ASP A CA 1
ATOM 951 C C . ASP A 1 128 ? 4.994 12.421 -1.534 1.00 91.81 128 ASP A C 1
ATOM 953 O O . ASP A 1 128 ? 4.433 12.842 -2.547 1.00 91.81 128 ASP A O 1
ATOM 957 N N . ARG A 1 129 ? 5.601 11.224 -1.524 1.00 89.44 129 ARG A N 1
ATOM 958 C CA . ARG A 1 129 ? 5.600 10.322 -2.688 1.00 89.44 129 ARG A CA 1
ATOM 959 C C . ARG A 1 129 ? 4.228 9.698 -2.906 1.00 89.44 129 ARG A C 1
ATOM 961 O O . ARG A 1 129 ? 3.781 9.607 -4.041 1.00 89.44 129 ARG A O 1
ATOM 968 N N . TYR A 1 130 ? 3.553 9.310 -1.828 1.00 93.88 130 TYR A N 1
ATOM 969 C CA . TYR A 1 130 ? 2.193 8.778 -1.890 1.00 93.88 130 TYR A CA 1
ATOM 970 C C . TYR A 1 130 ? 1.211 9.849 -2.387 1.00 93.88 130 TYR A C 1
ATOM 972 O O . TYR A 1 130 ? 0.376 9.559 -3.240 1.00 93.88 130 TYR A O 1
ATOM 980 N N . GLU A 1 131 ? 1.355 11.105 -1.953 1.00 93.94 131 GLU A N 1
ATOM 981 C CA . GLU A 1 131 ? 0.555 12.221 -2.482 1.00 93.94 131 GLU A CA 1
ATOM 982 C C . GLU A 1 131 ? 0.754 12.414 -3.993 1.00 93.94 131 GLU A C 1
ATOM 984 O O . GLU A 1 131 ? -0.217 12.597 -4.728 1.00 93.94 131 GLU A O 1
ATOM 989 N N . ALA A 1 132 ? 1.990 12.290 -4.490 1.00 91.38 132 ALA A N 1
ATOM 990 C CA . ALA A 1 132 ? 2.273 12.338 -5.927 1.00 91.38 132 ALA A CA 1
ATOM 991 C C . ALA A 1 132 ? 1.627 11.183 -6.721 1.00 91.38 132 ALA A C 1
ATOM 993 O O . ALA A 1 132 ? 1.411 11.315 -7.926 1.00 91.38 132 ALA A O 1
ATOM 994 N N . LEU A 1 133 ? 1.291 10.076 -6.053 1.00 91.69 133 LEU A N 1
ATOM 995 C CA . LEU A 1 133 ? 0.583 8.924 -6.619 1.00 91.69 133 LEU A CA 1
ATOM 996 C C . LEU A 1 133 ? -0.947 8.999 -6.443 1.00 91.69 133 LEU A C 1
ATOM 998 O O . LEU A 1 133 ? -1.650 8.050 -6.795 1.00 91.69 133 LEU A O 1
ATOM 1002 N N . GLY A 1 134 ? -1.464 10.118 -5.925 1.00 92.88 134 GLY A N 1
ATOM 1003 C CA . GLY A 1 134 ? -2.897 10.371 -5.750 1.00 92.88 134 GLY A CA 1
ATOM 1004 C C . GLY A 1 134 ? -3.447 10.037 -4.362 1.00 92.88 134 GLY A C 1
ATOM 1005 O O . GLY A 1 134 ? -4.651 10.155 -4.145 1.00 92.88 134 GLY A O 1
ATOM 1006 N N . TRP A 1 135 ? -2.603 9.636 -3.409 1.00 95.81 135 TRP A N 1
ATOM 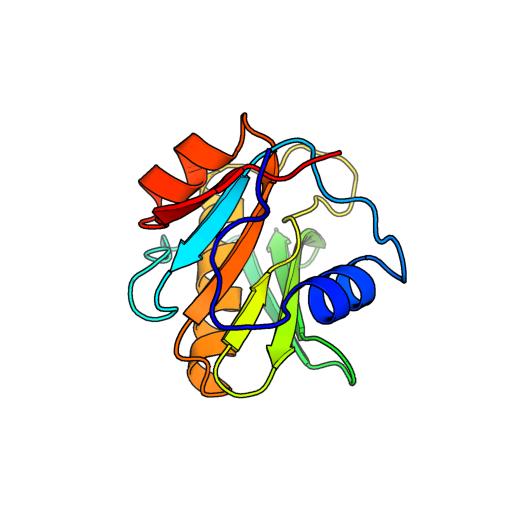1007 C CA . TRP A 1 135 ? -3.049 9.382 -2.040 1.00 95.81 135 TRP A CA 1
ATOM 1008 C C . TRP A 1 135 ? -3.277 10.683 -1.271 1.00 95.81 135 TRP A C 1
ATOM 1010 O O . TRP A 1 135 ? -2.687 11.721 -1.556 1.00 95.81 135 TRP A O 1
ATOM 1020 N N . THR A 1 136 ? -4.102 10.612 -0.232 1.00 95.75 136 THR A N 1
ATOM 1021 C CA . THR A 1 136 ? -4.388 11.732 0.670 1.00 95.75 136 THR A CA 1
ATOM 1022 C C . THR A 1 136 ? -3.939 11.402 2.092 1.00 95.75 136 THR A C 1
ATOM 1024 O O . THR A 1 136 ? -3.999 10.250 2.518 1.00 95.75 136 THR A O 1
ATOM 1027 N N . ARG A 1 137 ? -3.501 12.404 2.861 1.00 95.38 137 ARG A N 1
ATOM 1028 C CA . ARG A 1 137 ? -3.181 12.245 4.288 1.00 95.38 137 ARG A CA 1
ATOM 1029 C C . ARG A 1 137 ? -4.468 12.123 5.117 1.00 95.38 137 ARG A C 1
ATOM 1031 O O . ARG A 1 137 ? -5.249 13.068 5.172 1.00 95.38 137 ARG A O 1
ATOM 1038 N N . ALA A 1 138 ? -4.667 10.993 5.794 1.00 94.06 138 ALA A N 1
ATOM 1039 C CA . ALA A 1 138 ? -5.758 10.781 6.753 1.00 94.06 138 ALA A CA 1
ATOM 1040 C C . ALA A 1 138 ? -5.413 11.293 8.165 1.00 94.06 138 ALA A C 1
ATOM 1042 O O . ALA A 1 138 ? -6.302 11.633 8.944 1.00 94.06 138 ALA A O 1
ATOM 1043 N N . GLY A 1 139 ? -4.122 11.365 8.501 1.00 92.00 139 GLY A N 1
ATOM 1044 C CA . GLY A 1 139 ? -3.628 11.990 9.728 1.00 92.00 139 GLY A CA 1
ATOM 1045 C C . GLY A 1 139 ? -2.274 11.447 10.178 1.00 92.00 139 GLY A C 1
ATOM 1046 O O . GLY A 1 139 ? -1.726 10.525 9.579 1.00 92.00 139 GLY A O 1
ATOM 1047 N N . GLU A 1 140 ? -1.731 12.043 11.235 1.00 90.94 140 GLU A N 1
ATOM 1048 C CA . GLU A 1 140 ? -0.424 11.684 11.797 1.00 90.94 140 GLU A CA 1
ATOM 1049 C C . GLU A 1 140 ? -0.499 10.386 12.614 1.00 90.94 140 GLU A C 1
ATOM 1051 O O . GLU A 1 140 ? -1.446 10.159 13.372 1.00 90.94 140 GLU A O 1
ATOM 1056 N N . LEU A 1 141 ? 0.534 9.558 12.504 1.00 87.69 141 LEU A N 1
ATOM 1057 C CA . LEU A 1 141 ? 0.738 8.347 13.286 1.00 87.69 141 LEU A CA 1
ATOM 1058 C C . LEU A 1 141 ? 1.637 8.661 14.481 1.00 87.69 141 LEU A C 1
ATOM 1060 O O . LEU A 1 141 ? 2.716 9.239 14.341 1.00 87.69 141 LEU A O 1
ATOM 1064 N N . ALA A 1 142 ? 1.186 8.273 15.671 1.00 72.62 142 ALA A N 1
ATOM 1065 C CA . ALA A 1 142 ? 2.025 8.323 16.857 1.00 72.62 142 ALA A CA 1
ATOM 1066 C C . ALA A 1 142 ? 2.962 7.097 16.884 1.00 72.62 142 ALA A C 1
ATOM 1068 O O . ALA A 1 142 ? 2.501 6.004 16.547 1.00 72.62 142 ALA A O 1
ATOM 1069 N N . PRO A 1 143 ? 4.240 7.272 17.268 1.00 58.47 143 PRO A N 1
ATOM 1070 C CA . PRO A 1 143 ? 5.158 6.165 17.527 1.00 58.47 143 PRO A CA 1
ATOM 1071 C C . PRO A 1 143 ? 4.773 5.349 18.767 1.00 58.47 143 PRO A C 1
ATOM 1073 O O . PRO A 1 143 ? 4.114 5.914 19.675 1.00 58.47 143 PRO A O 1
#

Organism: NCBI:txid1338426

Radius of gyration: 14.19 Å; chains: 1; bounding box: 34×31×40 Å

Sequence (143 aa):
MSAPETTHDWQPLWARLNAGEETLPAGVLMTAPPGEVNSALPLESEFGVFEAPLEDYDVVELTRFDRPLARGRVAFGDGFAVVGPVRAVDGDSVALDHEAVILARLAEEAFVEGADVVYAPVDAAAADRYEALGWTRAGELAP